Protein AF-X1TTJ2-F1 (afdb_monomer_lite)

pLDDT: mean 94.14, std 9.91, range [48.31, 98.81]

Radius of gyration: 17.3 Å; chains: 1; bounding box: 44×26×49 Å

Structure (mmCIF, N/CA/C/O backbone):
data_AF-X1TTJ2-F1
#
_entry.id   AF-X1TTJ2-F1
#
loop_
_atom_site.group_PDB
_atom_site.id
_atom_site.type_symbol
_atom_site.label_atom_id
_atom_site.label_alt_id
_atom_site.label_comp_id
_atom_site.label_asym_id
_atom_site.label_entity_id
_atom_site.label_seq_id
_atom_site.pdbx_PDB_ins_code
_atom_site.Cartn_x
_atom_site.Cartn_y
_atom_site.Cartn_z
_atom_site.occupancy
_atom_site.B_iso_or_equiv
_atom_site.auth_seq_id
_atom_site.auth_comp_id
_atom_site.auth_asym_id
_atom_site.auth_atom_id
_atom_site.pdbx_PDB_model_num
ATOM 1 N N . MET A 1 1 ? -5.019 14.116 2.970 1.00 48.31 1 MET A N 1
ATOM 2 C CA . MET A 1 1 ? -4.291 14.093 1.669 1.00 48.31 1 MET A CA 1
ATOM 3 C C . MET A 1 1 ? -5.141 13.423 0.595 1.00 48.31 1 MET A C 1
ATOM 5 O O . MET A 1 1 ? -5.642 12.334 0.854 1.00 48.31 1 MET A O 1
ATOM 9 N N . PRO A 1 2 ? -5.283 14.013 -0.605 1.00 67.88 2 PRO A N 1
ATOM 10 C CA . PRO A 1 2 ? -6.067 13.408 -1.678 1.00 67.88 2 PRO A CA 1
ATOM 11 C C . PRO A 1 2 ? -5.479 12.059 -2.123 1.00 67.88 2 PRO A C 1
ATOM 13 O O . PRO A 1 2 ? -4.259 11.863 -2.145 1.00 67.88 2 PRO A O 1
ATOM 16 N N . LEU A 1 3 ? -6.361 11.125 -2.483 1.00 84.00 3 LEU A N 1
ATOM 17 C CA . LEU A 1 3 ? -5.998 9.837 -3.069 1.00 84.00 3 LEU A CA 1
ATOM 18 C C . LEU A 1 3 ? -5.268 10.068 -4.395 1.00 84.00 3 LEU A C 1
ATOM 20 O O . LEU A 1 3 ? -5.864 10.566 -5.347 1.00 84.00 3 LEU A O 1
ATOM 24 N N . LYS A 1 4 ? -3.986 9.694 -4.459 1.00 93.12 4 LYS A N 1
ATOM 25 C CA . LYS A 1 4 ? -3.187 9.817 -5.685 1.00 93.12 4 LYS A CA 1
ATOM 26 C C . LYS A 1 4 ? -3.805 9.020 -6.842 1.00 93.12 4 LYS A C 1
ATOM 28 O O . LYS A 1 4 ? -4.338 7.930 -6.624 1.00 93.12 4 LYS A O 1
ATOM 33 N N . THR A 1 5 ? -3.655 9.518 -8.065 1.00 97.00 5 THR A N 1
ATOM 34 C CA . THR A 1 5 ? -3.847 8.721 -9.289 1.00 97.00 5 THR A CA 1
ATOM 35 C C . THR A 1 5 ? -2.644 7.789 -9.526 1.00 97.00 5 THR A C 1
ATOM 37 O O . THR A 1 5 ? -1.589 7.975 -8.902 1.00 97.00 5 THR A O 1
ATOM 40 N N . PRO A 1 6 ? -2.748 6.790 -10.422 1.00 97.69 6 PRO A N 1
ATOM 41 C CA . PRO A 1 6 ? -1.607 5.961 -10.819 1.00 97.69 6 PRO A CA 1
ATOM 42 C C . PRO A 1 6 ? -0.390 6.771 -11.290 1.00 97.69 6 PRO A C 1
ATOM 44 O O . PRO A 1 6 ? 0.741 6.471 -10.907 1.00 97.69 6 PRO A O 1
ATOM 47 N N . GLU A 1 7 ? -0.613 7.826 -12.071 1.00 97.69 7 GLU A N 1
ATOM 48 C CA . GLU A 1 7 ? 0.425 8.699 -12.629 1.00 97.69 7 GLU A CA 1
ATOM 49 C C . GLU A 1 7 ? 1.086 9.519 -11.524 1.00 97.69 7 GLU A C 1
ATOM 51 O O . GLU A 1 7 ? 2.309 9.613 -11.470 1.00 97.69 7 GLU A O 1
ATOM 56 N N . GLN A 1 8 ? 0.292 10.046 -10.588 1.00 97.75 8 GLN A N 1
ATOM 57 C CA . GLN A 1 8 ? 0.814 10.756 -9.420 1.00 97.75 8 GLN A CA 1
ATOM 58 C C . GLN A 1 8 ? 1.620 9.831 -8.499 1.00 97.75 8 GLN A C 1
ATOM 60 O O . GLN A 1 8 ? 2.613 10.259 -7.906 1.00 97.75 8 GLN A O 1
ATOM 65 N N . TYR A 1 9 ? 1.222 8.560 -8.362 1.00 97.19 9 TYR A N 1
ATOM 66 C CA . TYR A 1 9 ? 2.037 7.563 -7.665 1.00 97.19 9 TYR A CA 1
ATOM 67 C C . TYR A 1 9 ? 3.366 7.343 -8.391 1.00 97.19 9 TYR A C 1
ATOM 69 O O . TYR A 1 9 ? 4.414 7.468 -7.750 1.00 97.19 9 TYR A O 1
ATOM 77 N N . LEU A 1 10 ? 3.323 7.077 -9.701 1.00 97.69 10 LEU A N 1
ATOM 78 C CA . LEU A 1 10 ? 4.512 6.856 -10.520 1.00 97.69 10 LEU A CA 1
ATOM 79 C C . LEU A 1 10 ? 5.473 8.044 -10.446 1.00 97.69 10 LEU A C 1
ATOM 81 O O . LEU A 1 10 ? 6.670 7.847 -10.271 1.00 97.69 10 LEU A O 1
ATOM 85 N N . GLU A 1 11 ? 4.958 9.267 -10.529 1.00 97.81 11 GLU A N 1
ATOM 86 C CA . GLU A 1 11 ? 5.772 10.471 -10.393 1.00 97.81 11 GLU A CA 1
ATOM 87 C C . GLU A 1 11 ? 6.402 10.556 -8.999 1.00 97.81 11 GLU A C 1
ATOM 89 O O . GLU A 1 11 ? 7.598 10.787 -8.863 1.00 97.81 11 GLU A O 1
ATOM 94 N N . SER A 1 12 ? 5.637 10.251 -7.947 1.00 96.12 12 SER A N 1
ATOM 95 C CA . SER A 1 12 ? 6.127 10.353 -6.568 1.00 96.12 12 SER A CA 1
ATOM 96 C C . SER A 1 12 ? 7.210 9.345 -6.176 1.00 96.12 12 SER A C 1
ATOM 98 O O . SER A 1 12 ? 7.853 9.518 -5.138 1.00 96.12 12 SER A O 1
ATOM 100 N N . ILE A 1 13 ? 7.410 8.285 -6.965 1.00 96.06 13 ILE A N 1
ATOM 101 C CA . ILE A 1 13 ? 8.495 7.323 -6.739 1.00 96.06 13 ILE A CA 1
ATOM 102 C C . ILE A 1 13 ? 9.751 7.651 -7.549 1.00 96.06 13 ILE A C 1
ATOM 104 O O . ILE A 1 13 ? 10.798 7.068 -7.266 1.00 96.06 13 ILE A O 1
ATOM 108 N N . LYS A 1 14 ? 9.690 8.576 -8.518 1.00 97.06 14 LYS A N 1
ATOM 109 C CA . LYS A 1 14 ? 10.869 8.996 -9.282 1.00 97.06 14 LYS A CA 1
ATOM 110 C C . LYS A 1 14 ? 11.820 9.752 -8.368 1.00 97.06 14 LYS A C 1
ATOM 112 O O . LYS A 1 14 ? 11.586 10.892 -7.983 1.00 97.06 14 LYS A O 1
ATOM 117 N N . ARG A 1 15 ? 12.903 9.084 -7.993 1.00 94.94 15 ARG A N 1
ATOM 118 C CA . ARG A 1 15 ? 13.983 9.656 -7.192 1.00 94.94 15 ARG A CA 1
ATOM 119 C C . ARG A 1 15 ? 15.251 8.829 -7.360 1.00 94.94 15 ARG A C 1
ATOM 121 O O . ARG A 1 15 ? 15.152 7.633 -7.646 1.00 94.94 15 ARG A O 1
ATOM 128 N N . PRO A 1 16 ? 16.431 9.418 -7.121 1.00 93.06 16 PRO A N 1
ATOM 129 C CA . PRO A 1 16 ? 17.656 8.647 -7.003 1.00 93.06 16 PRO A CA 1
ATOM 130 C C . PRO A 1 16 ? 17.526 7.616 -5.878 1.00 93.06 16 PRO A C 1
ATOM 132 O O . PRO A 1 16 ? 17.149 7.945 -4.752 1.00 93.06 16 PRO A O 1
ATOM 135 N N . VAL A 1 17 ? 17.855 6.366 -6.184 1.00 95.31 17 VAL A N 1
ATOM 136 C CA . VAL A 1 17 ? 17.963 5.279 -5.209 1.00 95.31 17 VAL A CA 1
ATOM 137 C C . VAL A 1 17 ? 19.288 4.557 -5.418 1.00 95.31 17 VAL A C 1
ATOM 139 O O . VAL A 1 17 ? 19.815 4.499 -6.530 1.00 95.31 17 VAL A O 1
ATOM 142 N N . ASN A 1 18 ? 19.845 3.996 -4.347 1.00 96.81 18 ASN A N 1
ATOM 143 C CA . ASN A 1 18 ? 20.984 3.090 -4.454 1.00 96.81 18 ASN A CA 1
ATOM 144 C C . ASN A 1 18 ? 20.466 1.706 -4.850 1.00 96.81 18 ASN A C 1
ATOM 146 O O . ASN A 1 18 ? 20.268 0.841 -4.002 1.00 96.81 18 ASN A O 1
ATOM 150 N N . LEU A 1 19 ? 20.185 1.544 -6.142 1.00 97.19 19 LEU A N 1
ATOM 151 C CA . LEU A 1 19 ? 19.657 0.317 -6.724 1.00 97.19 19 LEU A CA 1
ATOM 152 C C . LEU A 1 19 ? 20.677 -0.293 -7.681 1.00 97.19 19 LEU A C 1
ATOM 154 O O . LEU A 1 19 ? 21.204 0.402 -8.550 1.00 97.19 19 LEU A O 1
ATOM 158 N N . TYR A 1 20 ? 20.910 -1.595 -7.532 1.00 97.81 20 TYR A N 1
ATOM 159 C CA . TYR A 1 20 ? 21.845 -2.355 -8.351 1.00 97.81 20 TYR A CA 1
ATOM 160 C C . TYR A 1 20 ? 21.171 -3.621 -8.879 1.00 97.81 20 TYR A C 1
ATOM 162 O O . TYR A 1 20 ? 20.519 -4.330 -8.114 1.00 97.81 20 TYR A O 1
ATOM 170 N N . ILE A 1 21 ? 21.321 -3.905 -10.173 1.00 97.38 21 ILE A N 1
ATOM 171 C CA . ILE A 1 21 ? 20.848 -5.142 -10.812 1.00 97.38 21 ILE A CA 1
ATOM 172 C C . ILE A 1 21 ? 21.998 -5.676 -11.665 1.00 97.38 21 ILE A C 1
ATOM 174 O O . IL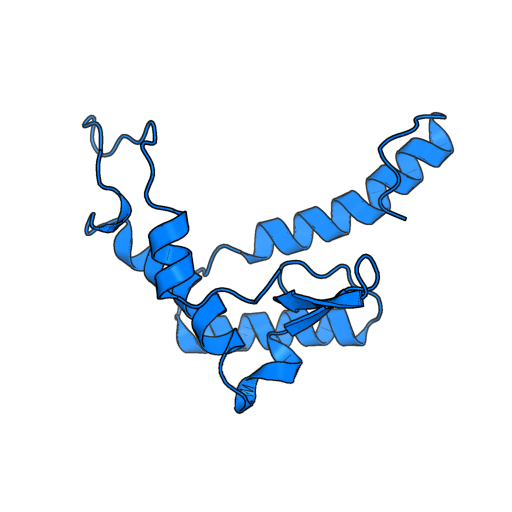E A 1 21 ? 22.613 -4.917 -12.404 1.00 97.38 21 ILE A O 1
ATOM 178 N N 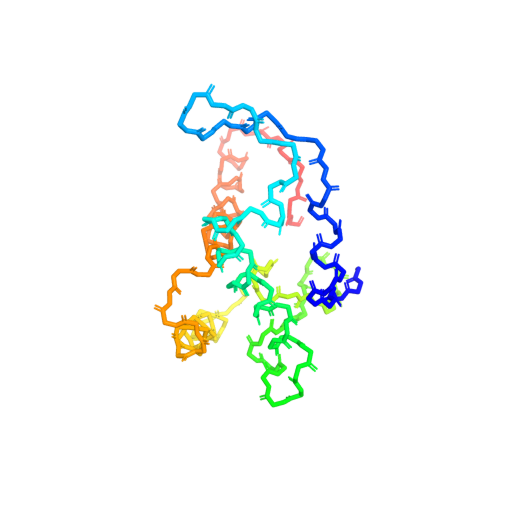. PHE A 1 22 ? 22.319 -6.966 -11.526 1.00 97.12 22 PHE A N 1
ATOM 179 C CA . PHE A 1 22 ? 23.422 -7.622 -12.250 1.00 97.12 22 PHE A CA 1
ATOM 180 C C . PHE A 1 22 ? 24.777 -6.891 -12.144 1.00 97.12 22 PHE A C 1
ATOM 182 O O . PHE A 1 22 ? 25.561 -6.878 -13.082 1.00 97.12 22 PHE A O 1
ATOM 189 N N . GLY A 1 23 ? 25.058 -6.282 -10.986 1.00 97.44 23 GLY A N 1
ATOM 190 C CA . GLY A 1 23 ? 26.304 -5.546 -10.734 1.00 97.44 23 GLY A CA 1
ATOM 191 C C . GLY A 1 23 ? 26.307 -4.092 -11.221 1.00 97.44 23 GLY A C 1
ATOM 192 O O . GLY A 1 23 ? 27.241 -3.357 -10.909 1.00 97.44 23 GLY A O 1
ATOM 193 N N . GLU A 1 24 ? 25.258 -3.636 -11.907 1.00 97.12 24 GLU A N 1
ATOM 194 C CA . GLU A 1 24 ? 25.175 -2.281 -12.455 1.00 97.12 24 GLU A CA 1
ATOM 195 C C . GLU A 1 24 ? 24.250 -1.377 -11.639 1.00 97.12 24 GLU A C 1
ATOM 197 O O . GLU A 1 24 ? 23.190 -1.800 -11.175 1.00 97.12 24 GLU A O 1
ATOM 202 N N . LYS A 1 25 ? 24.630 -0.100 -11.484 1.00 97.19 25 LYS A N 1
ATOM 203 C CA . LYS A 1 25 ? 23.804 0.906 -10.803 1.00 97.19 25 LYS A CA 1
ATOM 204 C C . LYS A 1 25 ? 22.674 1.381 -11.717 1.00 97.19 25 LYS A C 1
ATOM 206 O O . LYS A 1 25 ? 22.923 2.024 -12.735 1.00 97.19 25 LYS A O 1
ATOM 211 N N . ILE A 1 26 ? 21.430 1.171 -11.298 1.00 97.38 26 ILE A N 1
ATOM 212 C CA . ILE A 1 26 ? 20.236 1.587 -12.040 1.00 97.38 26 ILE A CA 1
ATOM 213 C C . ILE A 1 26 ? 19.801 2.986 -11.589 1.00 97.38 26 ILE A C 1
ATOM 215 O O . ILE A 1 26 ? 19.435 3.188 -10.432 1.00 97.38 26 ILE A O 1
ATOM 219 N N . LYS A 1 27 ? 19.823 3.960 -12.508 1.00 94.25 27 LYS A N 1
ATOM 220 C CA . LYS A 1 27 ? 19.410 5.351 -12.235 1.00 94.25 27 LYS A CA 1
ATOM 221 C C . LYS A 1 27 ? 17.902 5.562 -12.398 1.00 94.25 27 LYS A C 1
ATOM 223 O O . LYS A 1 27 ? 17.261 6.100 -11.503 1.00 94.25 27 LYS A O 1
ATOM 228 N N . GLU A 1 28 ? 17.337 5.104 -13.513 1.00 95.56 28 GLU A N 1
ATOM 229 C CA . GLU A 1 28 ? 15.919 5.286 -13.854 1.00 95.56 28 GLU A CA 1
ATOM 230 C C . GLU A 1 28 ? 15.128 3.988 -13.684 1.00 95.56 28 GLU A C 1
ATOM 232 O O . GLU A 1 28 ? 14.668 3.357 -14.637 1.00 95.56 28 GLU A O 1
ATOM 237 N N . PHE A 1 29 ? 14.975 3.558 -12.434 1.00 96.81 29 PHE A N 1
ATOM 238 C CA . PHE A 1 29 ? 14.348 2.272 -12.131 1.00 96.81 29 PHE A CA 1
ATOM 239 C C . PHE A 1 29 ? 12.876 2.188 -12.578 1.00 96.81 29 PHE A C 1
ATOM 241 O O . PHE A 1 29 ? 12.372 1.101 -12.848 1.00 96.81 29 PHE A O 1
ATOM 248 N N . TRP A 1 30 ? 12.187 3.328 -12.686 1.00 96.44 30 TRP A N 1
ATOM 249 C CA . TRP A 1 30 ? 10.765 3.410 -13.038 1.00 96.44 30 TRP A CA 1
ATOM 250 C C . TRP A 1 30 ? 10.440 3.025 -14.487 1.00 96.44 30 TRP A C 1
ATOM 252 O O . TRP A 1 30 ? 9.280 2.717 -14.775 1.00 96.44 30 TRP A O 1
ATOM 262 N N . ASN A 1 31 ? 11.445 3.017 -15.370 1.00 95.19 31 ASN A N 1
ATOM 263 C CA . ASN A 1 31 ? 11.344 2.573 -16.765 1.00 95.19 31 ASN A CA 1
ATOM 264 C C . ASN A 1 31 ? 12.071 1.241 -17.017 1.00 95.19 31 ASN A C 1
ATOM 266 O O . ASN A 1 31 ? 12.002 0.701 -18.117 1.00 95.19 31 ASN A O 1
ATOM 270 N N . HIS A 1 32 ? 12.763 0.692 -16.014 1.00 97.38 32 HIS A N 1
ATOM 271 C CA . HIS A 1 32 ? 13.546 -0.526 -16.182 1.00 97.38 32 HIS A CA 1
ATOM 272 C C . HIS A 1 32 ? 12.626 -1.734 -16.452 1.00 97.38 32 HIS A C 1
ATOM 274 O O . HIS A 1 32 ? 11.719 -1.985 -15.650 1.00 97.38 32 HIS A O 1
ATOM 280 N N . PRO A 1 33 ? 12.855 -2.532 -17.513 1.00 97.25 33 PRO A N 1
ATOM 281 C CA . PRO A 1 33 ? 11.906 -3.551 -17.978 1.00 97.25 33 PRO A CA 1
ATOM 282 C C . PRO A 1 33 ? 11.612 -4.647 -16.945 1.00 97.25 33 PRO A C 1
ATOM 284 O O . PRO A 1 33 ? 10.494 -5.147 -16.888 1.00 97.25 33 PRO A O 1
ATOM 287 N N . ILE A 1 34 ? 12.574 -4.977 -16.075 1.00 97.56 34 ILE A N 1
ATOM 288 C CA . ILE A 1 34 ? 12.369 -5.953 -14.986 1.00 97.56 34 ILE A CA 1
ATOM 289 C C . ILE A 1 34 ? 11.528 -5.370 -13.836 1.00 97.56 34 ILE A C 1
ATOM 291 O O . ILE A 1 34 ? 10.790 -6.090 -13.172 1.00 97.56 34 ILE A O 1
ATOM 295 N N . ILE A 1 35 ? 11.624 -4.063 -13.578 1.00 97.75 35 ILE A N 1
ATOM 296 C CA . ILE A 1 35 ? 11.011 -3.426 -12.399 1.00 97.75 35 ILE A CA 1
ATOM 297 C C . ILE A 1 35 ? 9.623 -2.885 -12.730 1.00 97.75 35 ILE A C 1
ATOM 299 O O . ILE A 1 35 ? 8.717 -2.911 -11.893 1.00 97.75 35 ILE A O 1
ATOM 303 N N . ARG A 1 36 ? 9.445 -2.402 -13.962 1.00 97.38 36 ARG A N 1
ATOM 304 C CA . ARG A 1 36 ? 8.214 -1.775 -14.432 1.00 97.38 36 ARG A CA 1
ATOM 305 C C . ARG A 1 36 ? 6.955 -2.615 -14.161 1.00 97.38 36 ARG A C 1
ATOM 307 O O . ARG A 1 36 ? 5.982 -2.020 -13.697 1.00 97.38 36 ARG A O 1
ATOM 314 N N . PRO A 1 37 ? 6.938 -3.949 -14.360 1.00 98.00 37 PRO A N 1
ATOM 315 C CA . PRO A 1 37 ? 5.772 -4.767 -14.031 1.00 98.00 37 PRO A CA 1
ATOM 316 C C . PRO A 1 37 ? 5.350 -4.643 -12.563 1.00 98.00 37 PRO A C 1
ATOM 318 O O . PRO A 1 37 ? 4.174 -4.423 -12.285 1.00 98.00 37 PRO A O 1
ATOM 321 N N . SER A 1 38 ? 6.301 -4.678 -11.627 1.00 97.69 38 SER A N 1
ATOM 322 C CA . SER A 1 38 ? 6.032 -4.497 -10.195 1.00 97.69 38 SER A CA 1
ATOM 323 C C . SER A 1 38 ? 5.410 -3.129 -9.904 1.00 97.69 38 SER A C 1
ATOM 325 O O . SER A 1 38 ? 4.395 -3.046 -9.218 1.00 97.69 38 SER A O 1
ATOM 327 N N . ILE A 1 39 ? 5.942 -2.057 -10.499 1.00 98.06 39 ILE A N 1
ATOM 328 C CA . ILE A 1 39 ? 5.379 -0.703 -10.357 1.00 98.06 39 ILE A CA 1
ATOM 329 C C . ILE A 1 39 ? 3.942 -0.649 -10.892 1.00 98.06 39 ILE A C 1
ATOM 331 O O . ILE A 1 39 ? 3.064 -0.092 -10.232 1.00 98.06 39 ILE A O 1
ATOM 335 N N . ASN A 1 40 ? 3.677 -1.277 -12.041 1.00 98.19 40 ASN A N 1
ATOM 336 C CA . ASN A 1 40 ? 2.337 -1.341 -12.624 1.00 98.19 40 ASN A CA 1
ATOM 337 C C . ASN A 1 40 ? 1.337 -2.057 -11.692 1.00 98.19 40 ASN A C 1
ATOM 339 O O . ASN A 1 40 ? 0.185 -1.633 -11.588 1.00 98.19 40 ASN A O 1
ATOM 343 N N . THR A 1 41 ? 1.759 -3.105 -10.970 1.00 98.00 41 THR A N 1
ATOM 344 C CA . THR A 1 41 ? 0.871 -3.771 -9.994 1.00 98.00 41 THR A CA 1
ATOM 345 C C . THR A 1 41 ? 0.484 -2.855 -8.832 1.00 98.00 41 THR A C 1
ATOM 347 O O . THR A 1 41 ? -0.664 -2.885 -8.391 1.00 98.00 41 THR A O 1
ATOM 350 N N . VAL A 1 42 ? 1.391 -1.985 -8.372 1.00 98.06 42 VAL A N 1
ATOM 351 C CA . VAL A 1 42 ? 1.081 -1.000 -7.323 1.00 98.06 42 VAL A CA 1
ATOM 352 C C . VAL A 1 42 ? 0.222 0.132 -7.877 1.00 98.06 42 VAL A C 1
ATOM 354 O O . VAL A 1 42 ? -0.731 0.548 -7.222 1.00 98.06 42 VAL A O 1
ATOM 357 N N . MET A 1 43 ? 0.492 0.589 -9.103 1.00 98.19 43 MET A N 1
ATOM 358 C CA . MET A 1 43 ? -0.353 1.555 -9.816 1.00 98.19 43 MET A CA 1
ATOM 359 C C . MET A 1 43 ? -1.812 1.090 -9.889 1.00 98.19 43 MET A C 1
ATOM 361 O O . MET A 1 43 ? -2.710 1.903 -9.670 1.00 98.19 43 MET A O 1
ATOM 365 N N . LYS A 1 44 ? -2.060 -0.214 -10.085 1.00 98.31 44 LYS A N 1
ATOM 366 C CA . LYS A 1 44 ? -3.420 -0.776 -10.108 1.00 98.31 44 LYS A CA 1
ATOM 367 C C . LYS A 1 44 ? -4.194 -0.512 -8.810 1.00 98.31 44 LYS A C 1
ATOM 369 O O . LYS A 1 44 ? -5.396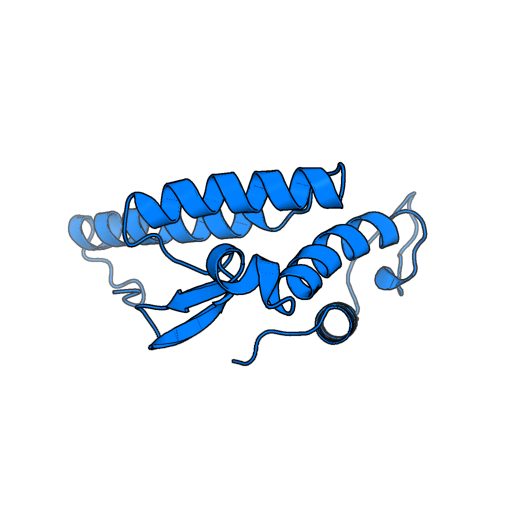 -0.295 -8.860 1.00 98.31 44 LYS A O 1
ATOM 374 N N . ILE A 1 45 ? -3.532 -0.458 -7.651 1.00 98.00 45 ILE A N 1
ATOM 375 C CA . ILE A 1 45 ? -4.186 -0.108 -6.376 1.00 98.00 45 ILE A CA 1
ATOM 376 C C . ILE A 1 45 ? -4.744 1.315 -6.419 1.00 98.00 45 ILE A C 1
ATOM 378 O O . ILE A 1 45 ? -5.857 1.558 -5.957 1.00 98.00 45 ILE A O 1
ATOM 382 N N . TYR A 1 46 ? -3.956 2.255 -6.942 1.00 97.88 46 TYR A N 1
ATOM 383 C CA . TYR A 1 46 ? -4.376 3.647 -7.065 1.00 97.88 46 TYR A CA 1
ATOM 384 C C . TYR A 1 46 ? -5.490 3.788 -8.099 1.00 97.88 46 TYR A C 1
ATOM 386 O O . TYR A 1 46 ? -6.443 4.506 -7.842 1.00 97.88 46 TYR A O 1
ATOM 394 N N . GLU A 1 47 ? -5.418 3.051 -9.207 1.00 97.94 47 GLU A N 1
ATOM 395 C CA . GLU A 1 47 ? -6.453 3.029 -10.246 1.00 97.94 47 GLU A CA 1
ATOM 396 C C . GLU A 1 47 ? -7.799 2.547 -9.700 1.00 97.94 47 GLU A C 1
ATOM 398 O O . GLU A 1 47 ? -8.790 3.265 -9.792 1.00 97.94 47 GLU A O 1
ATOM 403 N N . LEU A 1 48 ? -7.834 1.369 -9.062 1.00 98.19 48 LEU A N 1
ATOM 404 C CA . LEU A 1 48 ? -9.078 0.811 -8.522 1.00 98.19 48 LEU A CA 1
ATOM 405 C C . LEU A 1 48 ? -9.683 1.708 -7.431 1.00 98.19 48 LEU A C 1
ATOM 407 O O . LEU A 1 48 ? -10.897 1.734 -7.273 1.00 98.19 48 LEU A O 1
ATOM 411 N N . ALA A 1 49 ? -8.864 2.472 -6.699 1.00 97.19 49 ALA A N 1
ATOM 412 C CA . ALA A 1 49 ? -9.349 3.428 -5.702 1.00 97.19 49 ALA A CA 1
ATOM 413 C C . ALA A 1 49 ? -10.046 4.665 -6.300 1.00 97.19 49 ALA A C 1
ATOM 415 O O . ALA A 1 49 ? -10.752 5.356 -5.568 1.00 97.19 49 ALA A O 1
ATOM 416 N N . GLN A 1 50 ? -9.860 4.943 -7.596 1.00 95.88 50 GLN A N 1
ATOM 417 C CA . GLN A 1 50 ? -10.545 6.025 -8.316 1.00 95.88 50 GLN A CA 1
ATOM 418 C C . GLN A 1 50 ? -11.839 5.553 -9.000 1.00 95.88 50 GLN A C 1
ATOM 420 O O . GLN A 1 50 ? -12.616 6.377 -9.468 1.00 95.88 50 GLN A O 1
ATOM 425 N N . MET A 1 51 ? -12.076 4.240 -9.085 1.00 96.88 51 MET A N 1
ATOM 426 C CA . MET A 1 51 ? -13.265 3.685 -9.731 1.00 96.88 51 MET A CA 1
ATOM 427 C C . MET A 1 51 ? -14.444 3.666 -8.757 1.00 96.88 51 MET A C 1
ATOM 429 O O . MET A 1 51 ? -14.373 3.007 -7.719 1.00 96.88 51 MET A O 1
ATOM 433 N N . ASP A 1 52 ? -15.554 4.311 -9.121 1.00 96.06 52 ASP A N 1
ATOM 434 C CA . ASP A 1 52 ? -16.757 4.351 -8.278 1.00 96.06 52 ASP A CA 1
ATOM 435 C C . ASP A 1 52 ? -17.289 2.946 -7.939 1.00 96.06 52 ASP A C 1
ATOM 437 O O . ASP A 1 52 ? -17.693 2.705 -6.803 1.00 96.06 52 ASP A O 1
ATOM 441 N N . GLU A 1 53 ? -17.184 1.991 -8.873 1.00 97.69 53 GLU A N 1
ATOM 442 C CA . GLU A 1 53 ? -17.551 0.576 -8.677 1.00 97.69 53 GLU A CA 1
ATOM 443 C C . GLU A 1 53 ? -16.825 -0.073 -7.485 1.00 97.69 53 GLU A C 1
ATOM 445 O O . GLU A 1 53 ? -17.399 -0.896 -6.772 1.00 97.69 53 GLU A O 1
ATOM 450 N N . TYR A 1 54 ? -15.564 0.296 -7.244 1.00 98.00 54 TYR A N 1
ATOM 451 C CA . TYR A 1 54 ? -14.720 -0.326 -6.218 1.00 98.00 54 TYR A CA 1
ATOM 452 C C . TYR A 1 54 ? -14.486 0.568 -5.005 1.00 98.00 54 TYR A C 1
ATOM 454 O O . TYR A 1 54 ? -13.734 0.196 -4.102 1.00 98.00 54 TYR A O 1
ATOM 462 N N . LYS A 1 55 ? -15.141 1.729 -4.952 1.00 94.00 55 LYS A N 1
ATOM 463 C CA . LYS A 1 55 ? -14.875 2.776 -3.969 1.00 94.00 55 LYS A CA 1
ATOM 464 C C . LYS A 1 55 ? -15.023 2.278 -2.530 1.00 94.00 55 LYS A C 1
ATOM 466 O O . LYS A 1 55 ? -14.055 2.350 -1.781 1.00 94.00 55 LYS A O 1
ATOM 471 N N . ASP A 1 56 ? -16.161 1.672 -2.176 1.00 94.56 56 ASP A N 1
ATOM 472 C CA . ASP A 1 56 ? -16.409 1.119 -0.824 1.00 94.56 56 ASP A CA 1
ATOM 473 C C . ASP A 1 56 ? -15.335 0.106 -0.382 1.00 94.56 56 ASP A C 1
ATOM 475 O O . ASP A 1 56 ? -14.961 0.016 0.793 1.00 94.56 56 ASP A O 1
ATOM 479 N N . LEU A 1 57 ? -14.788 -0.639 -1.343 1.00 97.81 57 LEU A N 1
ATOM 480 C CA . LEU A 1 57 ? -13.789 -1.659 -1.075 1.00 97.81 57 LEU A CA 1
ATOM 481 C C . LEU A 1 57 ? -12.373 -1.082 -0.971 1.00 97.81 57 LEU A C 1
ATOM 483 O O . LEU A 1 57 ? -11.596 -1.519 -0.125 1.00 97.81 57 LEU A O 1
ATOM 487 N N . MET A 1 58 ? -12.032 -0.108 -1.813 1.00 98.06 58 MET A N 1
ATOM 488 C CA . MET A 1 58 ? -10.668 0.408 -1.967 1.00 98.06 58 MET A CA 1
ATOM 489 C C . MET A 1 58 ? -10.340 1.585 -1.044 1.00 98.06 58 MET A C 1
ATOM 491 O O . MET A 1 58 ? -9.157 1.873 -0.831 1.00 98.06 58 MET A O 1
ATOM 495 N N . ILE A 1 59 ? -11.347 2.265 -0.490 1.00 96.94 59 ILE A N 1
ATOM 496 C CA . ILE A 1 59 ? -11.166 3.423 0.395 1.00 96.94 59 ILE A CA 1
ATOM 497 C C . ILE A 1 59 ? -11.888 3.216 1.731 1.00 96.94 59 ILE A C 1
ATOM 499 O O . ILE A 1 59 ? -12.760 2.358 1.862 1.00 96.94 59 ILE A O 1
ATOM 503 N N . ALA A 1 60 ? -11.488 3.988 2.736 1.00 97.38 60 ALA A N 1
ATOM 504 C CA . ALA A 1 60 ? -12.103 4.024 4.060 1.00 97.38 60 ALA A CA 1
ATOM 505 C C . ALA A 1 60 ? -12.016 5.445 4.634 1.00 97.38 60 ALA A C 1
ATOM 507 O O . ALA A 1 60 ? -11.182 6.239 4.196 1.00 97.38 60 ALA A O 1
ATOM 508 N N . THR A 1 61 ? -12.846 5.757 5.626 1.00 96.62 61 THR A N 1
ATOM 509 C CA . THR A 1 61 ? -12.675 6.967 6.439 1.00 96.62 61 THR A CA 1
ATOM 510 C C . THR A 1 61 ? -11.760 6.637 7.610 1.00 96.62 61 THR A C 1
ATOM 512 O O . THR A 1 61 ? -12.056 5.740 8.397 1.00 96.62 61 THR A O 1
ATOM 515 N N . SER A 1 62 ? -10.6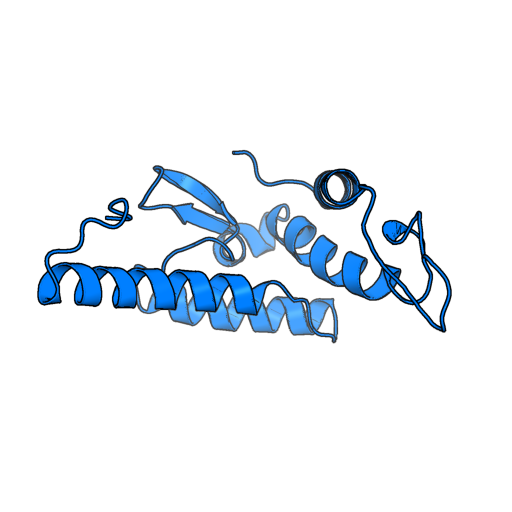41 7.348 7.714 1.00 96.00 62 SER A N 1
ATOM 516 C CA . SER A 1 62 ? -9.679 7.180 8.803 1.00 96.00 62 SER A CA 1
ATOM 517 C C . SER A 1 62 ? -10.272 7.670 10.121 1.00 96.00 62 SER A C 1
ATOM 519 O O . SER A 1 62 ? -10.681 8.828 10.209 1.00 96.00 62 SER A O 1
ATOM 521 N N . HIS A 1 63 ? -10.258 6.847 11.171 1.00 95.62 63 HIS A N 1
ATOM 522 C CA . HIS A 1 63 ? -10.652 7.299 12.512 1.00 95.62 63 HIS A CA 1
ATOM 523 C C . HIS A 1 63 ? -9.622 8.259 13.129 1.00 95.62 63 HIS A C 1
ATOM 525 O O . HIS A 1 63 ? -9.976 9.055 13.989 1.00 95.62 63 HIS A O 1
ATOM 531 N N . LEU A 1 64 ? -8.371 8.225 12.653 1.00 94.38 64 LEU A N 1
ATOM 532 C CA . LEU A 1 64 ? -7.285 9.089 13.131 1.00 94.38 64 LEU A CA 1
ATOM 533 C C . LEU A 1 64 ? -7.353 10.509 12.566 1.00 94.38 64 LEU A C 1
ATOM 535 O O . LEU A 1 64 ? -6.889 11.448 13.204 1.00 94.38 64 LEU A O 1
ATOM 539 N N . THR A 1 65 ? -7.868 10.674 11.346 1.00 94.19 65 THR A N 1
ATOM 540 C CA . THR A 1 65 ? -7.822 11.969 10.640 1.00 94.19 65 THR A CA 1
ATOM 541 C C . THR A 1 65 ? -9.183 12.472 10.175 1.00 94.19 65 THR A C 1
ATOM 543 O O . THR A 1 65 ? -9.285 13.621 9.760 1.00 94.19 65 THR A O 1
ATOM 546 N N . GLY A 1 66 ? -10.221 11.631 10.180 1.00 95.12 66 GLY A N 1
ATOM 547 C CA . GLY A 1 66 ? -11.526 11.933 9.582 1.00 95.12 66 GLY A CA 1
ATOM 548 C C . GLY A 1 66 ? -11.516 12.007 8.050 1.00 95.12 66 GLY A C 1
ATOM 549 O O . GLY A 1 66 ? -12.564 12.169 7.429 1.00 95.12 66 GLY A O 1
ATOM 550 N N . GLU A 1 67 ? -10.350 11.877 7.414 1.00 95.69 67 GLU A N 1
ATOM 551 C CA . GLU A 1 67 ? -10.214 11.964 5.965 1.00 95.69 67 GLU A CA 1
ATOM 552 C C . GLU A 1 67 ? -10.531 10.631 5.281 1.00 95.69 67 GLU A C 1
ATOM 554 O O . GLU A 1 67 ? -10.317 9.541 5.820 1.00 95.69 67 GLU A O 1
ATOM 559 N N . THR A 1 68 ? -10.965 10.721 4.025 1.00 96.06 68 THR A N 1
ATOM 560 C CA . THR A 1 68 ? -10.999 9.574 3.117 1.00 96.06 68 THR A CA 1
ATOM 561 C C . THR A 1 68 ? -9.577 9.164 2.733 1.00 96.06 68 THR A C 1
ATOM 563 O O . THR A 1 68 ? -8.815 9.959 2.183 1.00 96.06 68 THR A O 1
ATOM 566 N N . ILE A 1 69 ? -9.236 7.902 2.980 1.00 96.94 69 ILE A N 1
ATOM 567 C CA . ILE A 1 69 ? -7.915 7.318 2.740 1.00 96.94 69 ILE A CA 1
ATOM 568 C C . ILE A 1 69 ? -8.019 6.033 1.920 1.00 96.94 69 ILE A C 1
ATOM 570 O O . ILE A 1 69 ? -9.081 5.427 1.797 1.00 96.94 69 ILE A O 1
ATOM 574 N N . ASN A 1 70 ? -6.893 5.577 1.371 1.00 97.44 70 ASN A N 1
ATOM 575 C CA . ASN A 1 70 ? -6.840 4.265 0.735 1.00 97.44 70 ASN A CA 1
ATOM 576 C C . ASN A 1 70 ? -6.916 3.184 1.824 1.00 97.44 70 ASN A C 1
ATOM 578 O O . ASN A 1 70 ? -6.238 3.298 2.845 1.00 97.44 70 ASN A O 1
ATOM 582 N N . ARG A 1 71 ? -7.683 2.112 1.610 1.00 98.00 71 ARG A N 1
ATOM 583 C CA . ARG A 1 71 ? -7.877 1.072 2.631 1.00 98.00 71 ARG A CA 1
ATOM 584 C C . ARG A 1 71 ? -6.569 0.397 3.067 1.00 98.00 71 ARG A C 1
ATOM 586 O O . ARG A 1 71 ? -6.475 -0.014 4.215 1.00 98.00 71 ARG A O 1
ATOM 593 N N . PHE A 1 72 ? -5.527 0.361 2.227 1.00 98.25 72 PHE A N 1
ATOM 594 C CA . PHE A 1 72 ? -4.197 -0.135 2.625 1.00 98.25 72 PHE A CA 1
ATOM 595 C C . PHE A 1 72 ? -3.494 0.703 3.708 1.00 98.25 72 PHE A C 1
ATOM 597 O O . PHE A 1 72 ? -2.453 0.285 4.206 1.00 98.25 72 PHE A O 1
ATOM 604 N N . THR A 1 73 ? -3.998 1.891 4.044 1.00 97.00 73 THR A N 1
ATOM 605 C CA . THR A 1 73 ? -3.473 2.726 5.138 1.00 97.00 73 THR A CA 1
ATOM 606 C C . THR A 1 73 ? -4.461 2.853 6.296 1.00 97.00 73 THR A C 1
ATOM 608 O O . THR A 1 73 ? -4.280 3.712 7.151 1.00 97.00 73 THR A O 1
ATOM 611 N N . HIS A 1 74 ? -5.526 2.049 6.302 1.00 97.75 74 HIS A N 1
ATOM 612 C CA . HIS A 1 74 ? -6.542 2.055 7.351 1.00 97.75 74 HIS A CA 1
ATOM 613 C C . HIS A 1 74 ? -6.086 1.243 8.567 1.00 97.75 74 HIS A C 1
ATOM 615 O O . HIS A 1 74 ? -5.330 0.282 8.430 1.00 97.75 74 HIS A O 1
ATOM 621 N N . ILE A 1 75 ? -6.577 1.593 9.751 1.00 98.12 75 ILE A N 1
ATOM 622 C CA . ILE A 1 75 ? -6.474 0.745 10.942 1.00 98.12 75 ILE A CA 1
ATOM 623 C C . ILE A 1 75 ? -7.850 0.135 11.176 1.00 98.12 75 ILE A C 1
ATOM 625 O O . ILE A 1 75 ? -8.828 0.866 11.308 1.00 98.12 75 ILE A O 1
ATOM 629 N N . HIS A 1 76 ? -7.940 -1.191 11.213 1.00 98.00 76 HIS A N 1
ATOM 630 C CA . HIS A 1 76 ? -9.205 -1.913 11.310 1.00 98.00 76 HIS A CA 1
ATOM 631 C C . HIS A 1 76 ? -9.996 -1.503 12.556 1.00 98.00 76 HIS A C 1
ATOM 633 O O . HIS A 1 76 ? -9.505 -1.634 13.673 1.00 98.00 76 HIS A O 1
ATOM 639 N N . GLN A 1 77 ? -11.237 -1.052 12.358 1.00 97.62 77 GLN A N 1
ATOM 640 C CA . GLN A 1 77 ? -12.144 -0.666 13.445 1.00 97.62 77 GLN A CA 1
ATOM 641 C C . GLN A 1 77 ? -13.239 -1.714 13.689 1.00 97.62 77 GLN A C 1
ATOM 643 O O . GLN A 1 77 ? -14.011 -1.607 14.638 1.00 97.62 77 GLN A O 1
ATOM 648 N N . SER A 1 78 ? -13.348 -2.725 12.821 1.00 98.12 78 SER A N 1
ATOM 649 C CA . SER A 1 78 ? -14.407 -3.732 12.890 1.00 98.12 78 SER A CA 1
ATOM 650 C C . SER A 1 78 ? -14.046 -5.035 12.171 1.00 98.12 78 SER A C 1
ATOM 652 O O . SER A 1 78 ? -13.106 -5.103 11.377 1.00 98.12 78 SER A O 1
ATOM 654 N N . VAL A 1 79 ? -14.854 -6.074 12.400 1.00 98.50 79 VAL A N 1
ATOM 655 C CA . VAL A 1 79 ? -14.798 -7.325 11.625 1.00 98.50 79 VAL A CA 1
ATOM 656 C C . VAL A 1 79 ? -15.098 -7.078 10.140 1.00 98.50 79 VAL A C 1
ATOM 658 O O . VAL A 1 79 ? -14.494 -7.722 9.283 1.00 98.50 79 VAL A O 1
ATOM 661 N N . ASP A 1 80 ? -15.970 -6.118 9.814 1.00 98.44 80 ASP A N 1
ATOM 662 C CA . ASP A 1 80 ? -16.256 -5.752 8.421 1.00 98.44 80 ASP A CA 1
ATOM 663 C C . ASP A 1 80 ? -15.002 -5.227 7.705 1.00 98.44 80 ASP A C 1
ATOM 665 O O . ASP A 1 80 ? -14.729 -5.624 6.572 1.00 98.44 80 ASP A O 1
ATOM 669 N N . ASP A 1 81 ? -14.157 -4.443 8.383 1.00 98.38 81 ASP A N 1
ATOM 670 C CA . ASP A 1 81 ? -12.886 -3.988 7.806 1.00 98.38 81 ASP A CA 1
ATOM 671 C C . ASP A 1 81 ? -11.942 -5.152 7.468 1.00 98.38 81 ASP A C 1
ATOM 673 O O . ASP A 1 81 ? -11.247 -5.107 6.446 1.00 98.38 81 ASP A O 1
ATOM 677 N N . LEU A 1 82 ? -11.926 -6.204 8.293 1.00 98.50 82 LEU A N 1
ATOM 678 C CA . LEU A 1 82 ? -11.140 -7.417 8.042 1.00 98.50 82 LEU A CA 1
ATOM 679 C C . LEU A 1 82 ? -11.689 -8.196 6.837 1.00 98.50 82 LEU A C 1
ATOM 681 O O . LEU A 1 82 ? -10.925 -8.648 5.981 1.00 98.50 82 LEU A O 1
ATOM 685 N N . ILE A 1 83 ? -13.015 -8.297 6.714 1.00 98.69 83 ILE A N 1
ATOM 686 C CA . ILE A 1 83 ? -13.672 -8.916 5.554 1.00 98.69 83 ILE A CA 1
ATOM 687 C C . ILE A 1 83 ? -13.373 -8.112 4.279 1.00 98.69 83 ILE A C 1
ATOM 689 O O . ILE A 1 83 ? -13.011 -8.688 3.246 1.00 98.69 83 ILE A O 1
ATOM 693 N N . LYS A 1 84 ? -13.478 -6.779 4.341 1.00 98.62 84 LYS A N 1
ATOM 694 C CA . LYS A 1 84 ? -13.168 -5.876 3.224 1.00 98.62 84 LYS A CA 1
ATOM 695 C C . LYS A 1 84 ? -11.700 -5.956 2.818 1.00 98.62 84 LYS A C 1
ATOM 697 O O . LYS A 1 84 ? -11.426 -5.963 1.622 1.00 98.62 84 LYS A O 1
ATOM 702 N N . LYS A 1 85 ? -10.759 -6.124 3.758 1.00 98.56 85 LYS A N 1
ATOM 703 C CA . LYS A 1 85 ? -9.348 -6.416 3.437 1.00 98.56 85 LYS A CA 1
ATOM 704 C C . LYS A 1 85 ? -9.221 -7.643 2.533 1.00 98.56 85 LYS A C 1
ATOM 706 O O . LYS A 1 85 ? -8.612 -7.541 1.470 1.00 98.56 85 LYS A O 1
ATOM 711 N N . 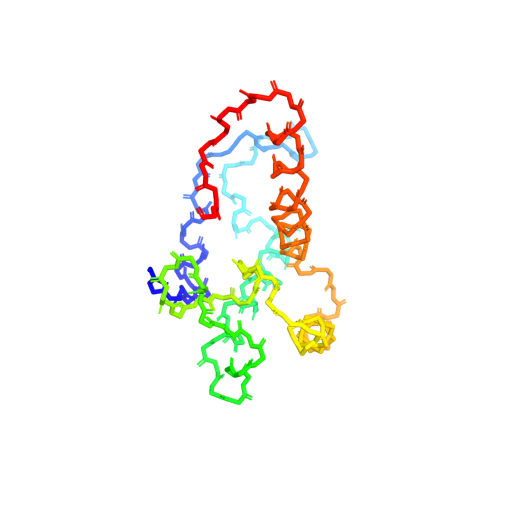VAL A 1 86 ? -9.817 -8.774 2.912 1.00 98.62 86 VAL A N 1
ATOM 712 C CA . VAL A 1 86 ? -9.712 -10.020 2.129 1.00 98.62 86 VAL A CA 1
ATOM 713 C C . VAL A 1 86 ? -10.365 -9.866 0.752 1.00 98.62 86 VAL A C 1
ATOM 715 O O . VAL A 1 86 ? -9.780 -10.249 -0.262 1.00 98.62 86 VAL A O 1
ATOM 718 N N . LYS A 1 87 ? -11.555 -9.254 0.686 1.00 98.81 87 LYS A N 1
ATOM 719 C CA . LYS A 1 87 ? -12.254 -8.982 -0.583 1.00 98.81 87 LYS A CA 1
ATOM 720 C C . LYS A 1 87 ? -11.437 -8.063 -1.502 1.00 98.81 87 LYS A C 1
ATOM 722 O O . LYS A 1 87 ? -11.303 -8.361 -2.687 1.00 98.81 87 LYS A O 1
ATOM 727 N N . MET A 1 88 ? -10.845 -6.999 -0.957 1.00 98.69 88 MET A N 1
ATOM 728 C CA . MET A 1 88 ? -9.973 -6.068 -1.683 1.00 98.69 88 MET A CA 1
ATOM 729 C C . MET A 1 88 ? -8.743 -6.788 -2.245 1.00 98.69 88 MET A C 1
ATOM 731 O O . MET A 1 88 ? -8.394 -6.617 -3.412 1.00 98.69 88 MET A O 1
ATOM 735 N N . GLN A 1 89 ? -8.101 -7.632 -1.435 1.00 98.62 89 GLN A N 1
ATOM 736 C CA . GLN A 1 89 ? -6.937 -8.414 -1.854 1.00 98.62 89 GLN A CA 1
ATOM 737 C C . GLN A 1 89 ? -7.291 -9.426 -2.953 1.00 98.62 89 GLN A C 1
ATOM 739 O O . GLN A 1 89 ? -6.526 -9.580 -3.905 1.00 98.62 89 GLN A O 1
ATOM 744 N N . ARG A 1 90 ? -8.468 -10.066 -2.875 1.00 98.75 90 ARG A N 1
ATOM 745 C CA . ARG A 1 90 ? -8.974 -10.955 -3.933 1.00 98.75 90 ARG A CA 1
ATOM 746 C C . ARG A 1 90 ? -9.218 -10.202 -5.241 1.00 98.75 90 ARG A C 1
ATOM 748 O O . ARG A 1 90 ? -8.790 -10.685 -6.286 1.00 98.75 90 ARG A O 1
ATOM 755 N N . LEU A 1 91 ? -9.858 -9.030 -5.183 1.00 98.62 91 LEU A N 1
ATOM 756 C CA . LEU A 1 91 ? -10.072 -8.170 -6.352 1.00 98.62 91 LEU A CA 1
ATOM 757 C C . LEU A 1 91 ? -8.738 -7.819 -7.020 1.00 98.62 91 LEU A C 1
ATOM 759 O O . LEU A 1 91 ? -8.582 -8.008 -8.223 1.00 98.62 91 LEU A O 1
ATOM 763 N N . LEU A 1 92 ? -7.756 -7.354 -6.245 1.00 98.50 92 LEU A N 1
ATOM 764 C CA . LEU A 1 92 ? -6.437 -7.027 -6.786 1.00 98.50 92 LEU A CA 1
ATOM 765 C C . LEU A 1 92 ? -5.756 -8.248 -7.401 1.00 98.50 92 LEU A C 1
ATOM 767 O O . LEU A 1 92 ? -5.261 -8.145 -8.517 1.00 98.50 92 LEU A O 1
ATOM 771 N N . GLY A 1 93 ? -5.824 -9.410 -6.745 1.00 98.44 93 GLY A N 1
ATOM 772 C CA . GLY A 1 93 ? -5.331 -10.667 -7.308 1.00 98.44 93 GLY A CA 1
ATOM 773 C C . GLY A 1 93 ? -5.961 -11.004 -8.664 1.00 98.44 93 GLY A C 1
ATOM 774 O O . GLY A 1 93 ? -5.247 -11.389 -9.584 1.00 98.44 93 GLY A O 1
ATOM 775 N N . GLN A 1 94 ? -7.270 -10.786 -8.831 1.00 98.44 94 GLN A N 1
ATOM 776 C CA . GLN A 1 94 ? -7.956 -10.974 -10.117 1.00 98.44 94 GLN A CA 1
ATOM 777 C C . GLN A 1 94 ? -7.516 -9.963 -11.185 1.00 98.44 94 GLN A C 1
ATOM 779 O O . GLN A 1 94 ? -7.470 -10.305 -12.363 1.00 98.44 94 GLN A O 1
ATOM 784 N N . LYS A 1 95 ? -7.208 -8.719 -10.798 1.00 98.31 95 LYS A N 1
ATOM 785 C CA . LYS A 1 95 ? -6.825 -7.648 -11.734 1.00 98.31 95 LYS A CA 1
ATOM 786 C C . LYS A 1 95 ? -5.337 -7.652 -12.096 1.00 98.31 95 LYS A C 1
ATOM 788 O O . LYS A 1 95 ? -4.979 -7.045 -13.102 1.00 98.31 95 LYS A O 1
ATOM 793 N N . THR A 1 96 ? -4.475 -8.280 -11.292 1.00 97.94 96 THR A N 1
ATOM 794 C CA . THR A 1 96 ? -3.015 -8.270 -11.505 1.00 97.94 96 THR A CA 1
ATOM 795 C C . THR A 1 96 ? -2.404 -9.645 -11.750 1.00 97.94 96 THR A C 1
ATOM 797 O O . THR A 1 96 ? -1.316 -9.701 -12.316 1.00 97.94 96 THR A O 1
ATOM 800 N N . ALA A 1 97 ? -3.041 -10.733 -11.297 1.00 97.75 97 ALA A N 1
ATOM 801 C CA . ALA A 1 97 ? -2.486 -12.092 -11.289 1.00 97.75 97 ALA A CA 1
ATOM 802 C C . ALA A 1 97 ? -1.063 -12.186 -10.683 1.00 97.75 97 ALA A C 1
ATOM 804 O O . ALA A 1 97 ? -0.275 -13.058 -11.039 1.00 97.75 97 ALA A O 1
ATOM 805 N N . CYS A 1 98 ? -0.716 -11.262 -9.780 1.00 96.25 98 CYS A N 1
ATOM 806 C CA . CYS A 1 98 ? 0.622 -11.113 -9.207 1.00 96.25 98 CYS A CA 1
ATOM 807 C C . CYS A 1 98 ? 0.556 -10.407 -7.840 1.00 96.25 98 CYS A C 1
ATOM 809 O O . CYS A 1 98 ? -0.461 -9.809 -7.477 1.00 96.25 98 CYS A O 1
ATOM 811 N N . CYS A 1 99 ? 1.657 -10.433 -7.086 1.00 98.19 99 CYS A N 1
ATOM 812 C CA . CYS A 1 99 ? 1.801 -9.656 -5.859 1.00 98.19 99 CYS A CA 1
ATOM 813 C C . CYS A 1 99 ? 1.746 -8.146 -6.151 1.00 98.19 99 CYS A C 1
ATOM 815 O O . CYS A 1 99 ? 2.533 -7.632 -6.937 1.00 98.19 99 CYS A O 1
ATOM 817 N N . PHE A 1 100 ? 0.853 -7.435 -5.461 1.00 98.06 100 PHE A N 1
ATOM 818 C CA . PHE A 1 100 ? 0.663 -5.977 -5.547 1.00 98.06 100 PHE A CA 1
ATOM 819 C C . PHE A 1 100 ? 1.286 -5.213 -4.361 1.00 98.06 100 PHE A C 1
ATOM 821 O O . PHE A 1 100 ? 1.040 -4.024 -4.176 1.00 98.06 100 PHE A O 1
ATOM 828 N N . GLN A 1 101 ? 2.106 -5.903 -3.558 1.00 97.88 101 GLN A N 1
ATOM 829 C CA . GLN A 1 101 ? 3.120 -5.377 -2.629 1.00 97.88 101 GLN A CA 1
ATOM 830 C C . GLN A 1 101 ? 2.633 -4.587 -1.398 1.00 97.88 101 GLN A C 1
ATOM 832 O O . GLN A 1 101 ? 3.253 -4.667 -0.344 1.00 97.88 101 GLN A O 1
ATOM 837 N N . ARG A 1 102 ? 1.524 -3.846 -1.465 1.00 97.94 102 ARG A N 1
ATOM 838 C CA . ARG A 1 102 ? 1.124 -2.896 -0.408 1.00 97.94 102 ARG A CA 1
ATOM 839 C C . ARG A 1 102 ? 0.507 -3.544 0.841 1.00 97.94 102 ARG A C 1
ATOM 841 O O . ARG A 1 102 ? 0.396 -2.890 1.875 1.00 97.94 102 ARG A O 1
ATOM 848 N N . CYS A 1 103 ? 0.128 -4.822 0.772 1.00 98.19 103 CYS A N 1
ATOM 849 C CA . CYS A 1 103 ? -0.485 -5.558 1.885 1.00 98.19 103 CYS A CA 1
ATOM 850 C C . CYS A 1 103 ? 0.421 -5.677 3.118 1.00 98.19 103 CYS A C 1
ATOM 852 O O . CYS A 1 103 ? -0.080 -5.594 4.232 1.00 98.19 103 CYS A O 1
ATOM 854 N N . VAL A 1 104 ? 1.740 -5.804 2.946 1.00 98.31 104 VAL A N 1
ATOM 855 C CA . VAL A 1 104 ? 2.652 -5.945 4.096 1.00 98.31 104 VAL A CA 1
ATOM 856 C C . VAL A 1 104 ? 2.712 -4.675 4.945 1.00 98.31 104 VAL A C 1
ATOM 858 O O . VAL A 1 104 ? 2.739 -4.757 6.168 1.00 98.31 104 VAL A O 1
ATOM 861 N N . GLY A 1 105 ? 2.666 -3.495 4.317 1.00 98.00 105 GLY A N 1
ATOM 862 C CA . GLY A 1 105 ? 2.618 -2.217 5.032 1.00 98.00 105 GLY A CA 1
ATOM 863 C C . GLY A 1 105 ? 1.311 -2.030 5.804 1.00 98.00 105 GLY A C 1
ATOM 864 O O . GLY A 1 105 ? 1.332 -1.572 6.942 1.00 98.00 105 GLY A O 1
ATOM 865 N N . PHE A 1 106 ? 0.193 -2.448 5.210 1.00 98.06 106 PHE A N 1
ATOM 866 C CA . PHE A 1 106 ? -1.126 -2.427 5.845 1.00 98.06 106 PHE A CA 1
ATOM 867 C C . PHE A 1 106 ? -1.175 -3.298 7.108 1.00 98.06 106 PHE A C 1
ATOM 869 O O . PHE A 1 106 ? -1.599 -2.841 8.171 1.00 98.06 106 PHE A O 1
ATOM 876 N N . ASP A 1 107 ? -0.674 -4.527 7.006 1.00 98.56 107 ASP A N 1
ATOM 877 C CA . ASP A 1 107 ? -0.681 -5.487 8.111 1.00 98.56 107 ASP A CA 1
ATOM 878 C C . ASP A 1 107 ? 0.298 -5.071 9.212 1.00 98.56 107 ASP A C 1
ATOM 880 O O . ASP A 1 107 ? -0.020 -5.163 10.397 1.00 98.56 107 ASP A O 1
ATOM 884 N N . THR A 1 108 ? 1.450 -4.516 8.823 1.00 98.38 108 THR A N 1
ATOM 885 C CA . THR A 1 108 ? 2.440 -3.976 9.762 1.00 98.38 108 THR A CA 1
ATOM 886 C C . THR A 1 108 ? 1.877 -2.790 10.536 1.00 98.38 108 THR A C 1
ATOM 888 O O . THR A 1 108 ? 2.032 -2.741 11.750 1.00 98.38 108 THR A O 1
ATOM 891 N N . ALA A 1 109 ? 1.194 -1.851 9.872 1.00 97.31 109 ALA A N 1
ATOM 892 C CA . ALA A 1 109 ? 0.595 -0.696 10.541 1.00 97.31 109 ALA A CA 1
ATOM 893 C C . ALA A 1 109 ? -0.449 -1.117 11.587 1.00 97.31 109 ALA A C 1
ATOM 895 O O . ALA A 1 109 ? -0.441 -0.5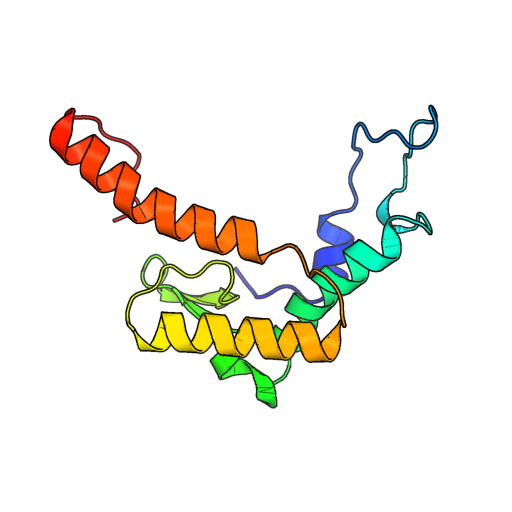96 12.698 1.00 97.31 109 ALA A O 1
ATOM 896 N N . ASN A 1 110 ? -1.297 -2.100 11.264 1.00 97.94 110 ASN A N 1
ATOM 897 C CA . ASN A 1 110 ? -2.295 -2.624 12.200 1.00 97.94 110 ASN A CA 1
ATOM 898 C C . ASN A 1 110 ? -1.663 -3.379 13.378 1.00 97.94 110 ASN A C 1
ATOM 900 O O . ASN A 1 110 ? -2.105 -3.210 14.510 1.00 97.94 110 ASN A O 1
ATOM 904 N N . ALA A 1 111 ? -0.616 -4.171 13.135 1.00 97.75 111 ALA A N 1
ATOM 905 C CA . ALA A 1 111 ? 0.102 -4.861 14.204 1.00 97.75 111 ALA A CA 1
ATOM 906 C C . ALA A 1 111 ? 0.847 -3.879 15.120 1.00 97.75 111 ALA A C 1
ATOM 908 O O . ALA A 1 111 ? 0.783 -3.997 16.342 1.00 97.75 111 ALA A O 1
ATOM 909 N N . LEU A 1 112 ? 1.531 -2.886 14.539 1.00 96.50 112 LEU A N 1
ATOM 910 C CA . LEU A 1 112 ? 2.213 -1.848 15.308 1.00 96.50 112 LEU A CA 1
ATOM 911 C C . LEU A 1 112 ? 1.221 -1.070 16.166 1.00 96.50 112 LEU A C 1
ATOM 913 O O . LEU A 1 112 ? 1.496 -0.890 17.343 1.00 96.50 112 LEU A O 1
ATOM 917 N N . TYR A 1 113 ? 0.061 -0.696 15.616 1.00 94.69 113 TYR A N 1
ATOM 918 C CA . TYR A 1 113 ? -0.971 0.053 16.334 1.00 94.69 113 TYR A CA 1
ATOM 919 C C . TYR A 1 113 ? -1.346 -0.584 17.682 1.00 94.69 113 TYR A C 1
ATOM 921 O O . TYR A 1 113 ? -1.403 0.110 18.696 1.00 94.69 113 TYR A O 1
ATOM 929 N N . SER A 1 114 ? -1.559 -1.905 17.725 1.00 94.38 114 SER A N 1
ATOM 930 C CA . SER A 1 114 ? -1.894 -2.596 18.976 1.00 94.38 114 SER A CA 1
ATOM 931 C C . SER A 1 114 ? -0.671 -2.851 19.857 1.00 94.38 114 SER A C 1
ATOM 933 O O . SER A 1 114 ? -0.719 -2.636 21.066 1.00 94.38 114 SER A O 1
ATOM 935 N N . VAL A 1 115 ? 0.442 -3.298 19.268 1.00 95.31 115 VAL A N 1
ATOM 936 C CA . VAL A 1 115 ? 1.626 -3.708 20.037 1.00 95.31 115 VAL A CA 1
ATOM 937 C C . VAL A 1 115 ? 2.279 -2.516 20.730 1.00 95.31 115 VAL A C 1
ATOM 939 O O . VAL A 1 115 ? 2.642 -2.623 21.902 1.00 95.31 115 VAL A O 1
ATOM 942 N N . THR A 1 116 ? 2.400 -1.366 20.059 1.00 93.25 116 THR A N 1
ATOM 943 C CA . THR A 1 116 ? 3.004 -0.178 20.681 1.00 93.25 116 THR A CA 1
ATOM 944 C C . THR A 1 116 ? 2.168 0.329 21.850 1.00 93.25 116 THR A C 1
ATOM 946 O O . THR A 1 116 ? 2.734 0.739 22.857 1.00 93.25 116 THR A O 1
ATOM 949 N N . TYR A 1 117 ? 0.837 0.223 21.774 1.00 90.81 117 TYR A N 1
ATOM 950 C CA . TYR A 1 117 ? -0.040 0.577 22.891 1.00 90.81 117 TYR A CA 1
ATOM 951 C C . TYR A 1 117 ? 0.209 -0.286 24.133 1.00 90.81 117 TYR A C 1
ATOM 953 O O . TYR A 1 117 ? 0.359 0.227 25.243 1.00 90.81 117 TYR A O 1
ATOM 961 N N . GLU A 1 118 ? 0.273 -1.608 23.959 1.00 93.19 118 GLU A N 1
ATOM 962 C CA . GLU A 1 118 ? 0.530 -2.529 25.069 1.00 93.19 118 GLU A CA 1
ATOM 963 C C . GLU A 1 118 ? 1.932 -2.338 25.659 1.00 93.19 118 GLU A C 1
ATOM 965 O O . GLU A 1 118 ? 2.110 -2.381 26.881 1.00 93.19 118 GLU A O 1
ATOM 970 N N . MET A 1 119 ? 2.925 -2.084 24.801 1.00 93.50 119 MET A N 1
ATOM 971 C CA . MET A 1 119 ? 4.289 -1.780 25.225 1.00 93.50 119 MET A CA 1
ATOM 972 C C . MET A 1 119 ? 4.357 -0.500 26.058 1.00 93.50 119 MET A C 1
ATOM 974 O O . MET A 1 119 ? 5.001 -0.513 27.109 1.00 93.50 119 MET A O 1
ATOM 978 N N . ASP A 1 120 ? 3.689 0.569 25.630 1.00 90.38 120 ASP A N 1
ATOM 979 C CA . ASP A 1 120 ? 3.643 1.838 26.360 1.00 90.38 120 ASP A CA 1
ATOM 980 C C . ASP A 1 120 ? 2.971 1.664 27.720 1.00 90.38 120 ASP A C 1
ATOM 982 O O . ASP A 1 120 ? 3.535 2.042 28.752 1.00 90.38 120 ASP A O 1
ATOM 986 N N . LYS A 1 121 ? 1.823 0.975 27.746 1.00 90.19 121 LYS A N 1
ATOM 987 C CA . LYS A 1 121 ? 1.087 0.671 28.979 1.00 90.19 121 LYS A CA 1
ATOM 988 C C . LYS A 1 121 ? 1.923 -0.124 29.985 1.00 90.19 121 LYS A C 1
ATOM 990 O O . LYS A 1 121 ? 1.809 0.109 31.186 1.00 90.19 121 LYS A O 1
ATOM 995 N N . LYS A 1 122 ? 2.743 -1.068 29.514 1.00 92.88 122 LYS A N 1
ATOM 996 C CA . LYS A 1 122 ? 3.572 -1.921 30.379 1.00 92.88 122 LYS A CA 1
ATOM 997 C C . LYS A 1 122 ? 4.853 -1.233 30.850 1.00 92.88 122 LYS A C 1
ATOM 999 O O . LYS A 1 122 ? 5.249 -1.421 31.995 1.00 92.88 122 LYS A O 1
ATOM 1004 N N . ASN A 1 123 ? 5.518 -0.491 29.968 1.00 90.88 123 ASN A N 1
ATOM 1005 C CA . ASN A 1 123 ? 6.873 0.011 30.211 1.00 90.88 123 ASN A CA 1
ATOM 1006 C C . ASN A 1 123 ? 6.914 1.498 30.605 1.00 90.88 123 ASN A C 1
ATOM 1008 O O . ASN A 1 123 ? 7.999 2.029 30.830 1.00 90.88 123 ASN A O 1
ATOM 1012 N N . GLY A 1 124 ? 5.767 2.187 30.664 1.00 82.94 124 GLY A N 1
ATOM 1013 C CA . GLY A 1 124 ? 5.713 3.631 30.921 1.00 82.94 124 GLY A CA 1
ATOM 1014 C C . GLY A 1 124 ? 6.358 4.461 29.806 1.00 82.94 124 GLY A C 1
ATOM 1015 O O . GLY A 1 124 ? 6.760 5.603 30.036 1.00 82.94 124 GLY A O 1
ATOM 1016 N N . LEU A 1 125 ? 6.492 3.876 28.613 1.00 75.12 125 LEU A N 1
ATOM 1017 C CA . LEU A 1 125 ? 6.987 4.565 27.431 1.00 75.12 125 LEU A CA 1
ATOM 1018 C C . LEU A 1 125 ? 5.897 5.514 26.920 1.00 75.12 125 LEU A C 1
ATOM 1020 O O . LEU A 1 125 ? 4.704 5.264 27.075 1.00 75.12 125 LEU A O 1
ATOM 1024 N N . LYS A 1 126 ? 6.327 6.638 26.351 1.00 68.94 126 LYS A N 1
ATOM 1025 C CA . LYS A 1 126 ? 5.463 7.578 25.635 1.00 68.94 126 LYS A CA 1
ATOM 1026 C C . LYS A 1 126 ? 5.881 7.563 24.175 1.00 68.94 126 LYS A C 1
ATOM 1028 O O . LYS A 1 126 ? 6.535 8.505 23.718 1.00 68.94 126 LYS A O 1
ATOM 1033 N N . LEU A 1 127 ? 5.585 6.480 23.458 1.00 66.25 127 LEU A N 1
ATOM 1034 C CA . LEU A 1 127 ? 5.634 6.576 22.006 1.00 66.25 127 LEU A CA 1
ATOM 1035 C C . LEU A 1 127 ? 4.574 7.611 21.587 1.00 66.25 127 LEU A C 1
ATOM 1037 O O . LEU A 1 127 ? 3.594 7.810 22.308 1.00 66.25 127 LEU A O 1
ATOM 1041 N N . PRO A 1 128 ? 4.779 8.358 20.488 1.00 60.00 128 PRO A N 1
ATOM 1042 C CA . PRO A 1 128 ? 3.792 9.329 20.035 1.00 60.00 128 PRO A CA 1
ATOM 1043 C C . PRO A 1 128 ? 2.437 8.631 19.921 1.00 60.00 128 PRO A C 1
ATOM 1045 O O . PRO A 1 128 ? 2.309 7.680 19.149 1.00 60.00 128 PRO A O 1
ATOM 1048 N N . ASN A 1 129 ? 1.471 9.059 20.740 1.00 51.62 129 ASN A N 1
ATOM 1049 C CA . ASN A 1 129 ? 0.163 8.425 20.842 1.00 51.62 129 ASN A CA 1
ATOM 1050 C C . ASN A 1 129 ? -0.463 8.351 19.443 1.00 51.62 129 ASN A C 1
ATOM 1052 O O . ASN A 1 129 ? -0.846 9.368 18.870 1.00 51.62 129 ASN A O 1
ATOM 1056 N N . LEU A 1 130 ? -0.554 7.140 18.895 1.00 51.75 130 LEU A N 1
ATOM 1057 C CA . LEU A 1 130 ? -1.336 6.832 17.695 1.00 51.75 130 LEU A CA 1
ATOM 1058 C C . LEU A 1 130 ? -2.836 6.693 18.025 1.00 51.75 130 LEU A C 1
ATOM 1060 O O . LEU A 1 130 ? -3.583 6.173 17.204 1.00 51.75 130 LEU A O 1
ATOM 1064 N N . ILE A 1 131 ? -3.263 7.118 19.220 1.00 49.56 131 ILE A N 1
ATOM 1065 C CA . ILE A 1 131 ? -4.580 6.870 19.823 1.00 49.56 131 ILE A CA 1
ATOM 1066 C C . ILE A 1 131 ? -5.149 8.177 20.352 1.00 49.56 131 ILE A C 1
ATOM 1068 O O . ILE A 1 131 ? -4.385 8.893 21.043 1.00 49.56 131 ILE A O 1
#

Sequence (131 aa):
MPLKTPEQYLESIKRPVNLYIFGEKIKEFWNHPIIRPSINTVMKIYELAQMDEYKDLMIATSHLTGETINRFTHIHQSVDDLIKKVKMQRLLGQKTACCFQRCVGFDTANALYSVTYEMDKKNGLKLPNLI

InterPro domains:
  IPR004925 HpaB/PvcC/4-BUDH [PTHR36117] (5-124)
  IPR009100 Acyl-CoA dehydrogenase/oxidase, N-terminal and middle domain superfamily [SSF56645] (3-124)
  IPR024674 HpaB/PvcC/4-BUDH N-terminal [PF11794] (5-120)

Secondary structure (DSSP, 8-state):
-----HHHHHHHH-S----EETTEE-S-GGG-TTTHHHHHHHHHHHHHHH-GGGHHHHEEE-TTTSSEEEGGG----SHHHHHHHHHHHHHHHHHHSS--STHHHHHHHHHHHHHHHHHHHHHT-------

Organism: NCBI:txid412755

Foldseek 3Di:
DDQDALVRQLVVPQDADQDDDPRDGDGGQCPDPVNVLLSVLLNVLSVLCPDPVCVVLQWDQEPQPRDIDGLLQHADPDPVSVVSVVVSVVVSCVVRVDDNPSNVSSVVNNVCLVVVVVVCVVPVDCDPNSD